Protein AF-A0A1F3JH59-F1 (afdb_monomer)

Foldseek 3Di:
DDDQQDLAAADADLDDADDPVNVVVCVVSNHHYLGQHDADVVGDDDPVSVVSNVVSCVVSVVVNVVVVPDDD

Solvent-accessible surface area (backbone atoms only — not comparable to full-atom values): 4438 Å² total; per-residue (Å²): 134,88,77,83,66,54,68,83,45,69,48,71,50,70,75,76,59,61,47,71,68,60,48,52,55,37,53,76,45,45,35,41,84,50,50,39,77,67,65,52,93,100,37,79,69,50,75,67,53,48,53,50,34,58,59,43,47,64,58,31,51,53,50,44,49,56,62,68,66,61,80,132

Sequence (72 aa):
MKVKANARIWVKAGKGYKSNENYNVISNFKLRNHIMLKALKNKSLTVRELKFNKLISKTRYIVERTFGSIRR

pLDDT: mean 85.18, std 10.89, range [42.88, 96.38]

Structure (mmCIF, N/CA/C/O backbone):
data_AF-A0A1F3JH59-F1
#
_entry.id   AF-A0A1F3JH59-F1
#
loop_
_atom_site.group_PDB
_atom_site.id
_atom_site.type_symbol
_atom_site.label_atom_id
_atom_site.label_alt_id
_atom_site.label_comp_id
_atom_site.label_asym_id
_atom_site.label_entity_id
_atom_site.label_seq_id
_atom_site.pdbx_PDB_ins_code
_atom_site.Cartn_x
_atom_site.Cartn_y
_atom_site.Cartn_z
_atom_site.occupancy
_atom_site.B_iso_or_equiv
_atom_site.auth_seq_id
_atom_site.auth_comp_id
_atom_site.auth_asym_id
_atom_site.auth_atom_id
_atom_site.pdbx_PDB_model_num
ATOM 1 N N . MET A 1 1 ? 13.017 19.205 -12.300 1.00 42.88 1 MET A N 1
ATOM 2 C CA . MET A 1 1 ? 12.112 18.689 -13.356 1.00 42.88 1 MET A CA 1
ATOM 3 C C . MET A 1 1 ? 10.663 18.907 -12.935 1.00 42.88 1 MET A C 1
ATOM 5 O O . MET A 1 1 ? 10.258 18.353 -11.923 1.00 42.88 1 MET A O 1
ATOM 9 N N . LYS A 1 2 ? 9.884 19.723 -13.660 1.00 47.34 2 LYS A N 1
ATOM 10 C CA . LYS A 1 2 ? 8.433 19.857 -13.431 1.00 47.34 2 LYS A CA 1
ATOM 11 C C . LYS A 1 2 ? 7.711 18.859 -14.337 1.00 47.34 2 LYS A C 1
ATOM 13 O O . LYS A 1 2 ? 7.513 19.124 -15.517 1.00 47.34 2 LYS A O 1
ATOM 18 N N . VAL A 1 3 ? 7.378 17.688 -13.802 1.00 60.81 3 VAL A N 1
ATOM 19 C CA . VAL A 1 3 ? 6.591 16.684 -14.531 1.00 60.81 3 VAL A CA 1
ATOM 20 C C . VAL A 1 3 ? 5.131 17.145 -14.531 1.00 60.81 3 VAL A C 1
ATOM 22 O O . VAL A 1 3 ? 4.533 17.284 -13.466 1.00 60.81 3 VAL A O 1
ATOM 25 N N . LYS A 1 4 ? 4.542 17.405 -15.706 1.00 59.34 4 LYS A N 1
ATOM 26 C CA . LYS A 1 4 ? 3.088 17.602 -15.827 1.00 59.34 4 LYS A CA 1
ATOM 27 C C . LYS A 1 4 ? 2.409 16.252 -15.585 1.00 59.34 4 LYS A C 1
ATOM 29 O O . LYS A 1 4 ? 2.480 15.359 -16.425 1.00 59.34 4 LYS A O 1
ATOM 34 N N . ALA A 1 5 ? 1.795 16.088 -14.418 1.00 58.72 5 ALA A N 1
ATOM 35 C CA . ALA A 1 5 ? 1.087 14.869 -14.057 1.00 58.72 5 ALA A CA 1
ATOM 36 C C . ALA A 1 5 ? -0.181 14.719 -14.912 1.00 58.72 5 ALA A C 1
ATOM 38 O O . ALA A 1 5 ? -1.079 15.557 -14.871 1.00 58.72 5 ALA A O 1
ATOM 39 N N . ASN A 1 6 ? -0.241 13.649 -15.704 1.00 63.41 6 ASN A N 1
ATOM 40 C CA . ASN A 1 6 ? -1.435 13.265 -16.446 1.00 63.41 6 ASN A CA 1
ATOM 41 C C . ASN A 1 6 ? -2.248 12.279 -15.587 1.00 63.41 6 ASN A C 1
ATOM 43 O O . ASN A 1 6 ? -1.673 11.364 -14.993 1.00 63.41 6 ASN A O 1
ATOM 47 N N . ALA A 1 7 ? -3.573 12.432 -15.518 1.00 61.44 7 ALA A N 1
ATOM 48 C CA . ALA A 1 7 ? -4.440 11.783 -14.515 1.00 61.44 7 ALA A CA 1
ATOM 49 C C . ALA A 1 7 ? -4.484 10.233 -14.562 1.00 61.44 7 ALA A C 1
ATOM 51 O O . ALA A 1 7 ? -5.126 9.586 -13.734 1.00 61.44 7 ALA A O 1
ATOM 52 N N . ARG A 1 8 ? -3.804 9.606 -15.531 1.00 69.75 8 ARG A N 1
ATOM 53 C CA . ARG A 1 8 ? -3.688 8.142 -15.664 1.00 69.75 8 ARG A CA 1
ATOM 54 C C . ARG A 1 8 ? -2.424 7.545 -15.048 1.00 69.75 8 ARG A C 1
ATOM 56 O O . ARG A 1 8 ? -2.284 6.325 -15.066 1.00 69.75 8 ARG A O 1
ATOM 63 N N . ILE A 1 9 ? -1.522 8.352 -14.498 1.00 79.75 9 ILE A N 1
ATOM 64 C CA . ILE A 1 9 ? -0.252 7.852 -13.964 1.00 79.75 9 ILE A CA 1
ATOM 65 C C . ILE A 1 9 ? -0.451 7.311 -12.539 1.00 79.75 9 ILE A C 1
ATOM 67 O O . ILE A 1 9 ? -1.130 7.912 -11.700 1.00 79.75 9 ILE A O 1
ATOM 71 N N . TRP A 1 10 ? 0.118 6.133 -12.273 1.00 82.62 10 TRP A N 1
ATOM 72 C CA . TRP A 1 10 ? 0.055 5.467 -10.971 1.00 82.62 10 TRP A CA 1
ATOM 73 C C . TRP A 1 10 ? 1.355 5.688 -10.213 1.00 82.62 10 TRP A C 1
ATOM 75 O O . TRP A 1 10 ? 2.434 5.392 -10.726 1.00 82.62 10 TRP A O 1
ATOM 85 N N . VAL A 1 11 ? 1.252 6.150 -8.969 1.00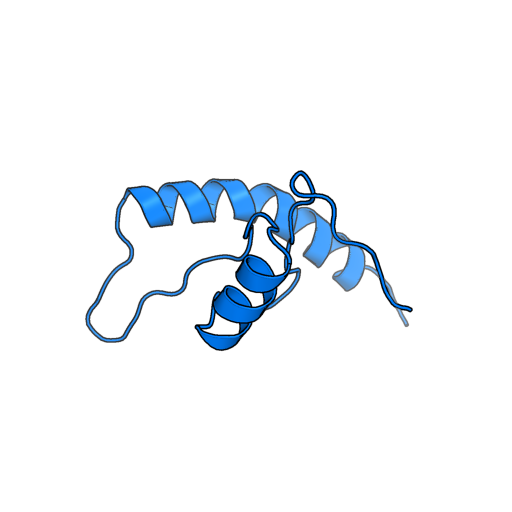 84.44 11 VAL A N 1
ATOM 86 C CA . VAL A 1 11 ? 2.414 6.319 -8.093 1.00 84.44 11 VAL A CA 1
ATOM 87 C C . VAL A 1 11 ? 2.603 5.045 -7.287 1.00 84.44 11 VAL A C 1
ATOM 89 O O . VAL A 1 11 ? 1.794 4.731 -6.412 1.00 84.44 11 VAL A O 1
ATOM 92 N N . LYS A 1 12 ? 3.676 4.312 -7.592 1.00 84.94 12 LYS A N 1
ATOM 93 C CA . LYS A 1 12 ? 4.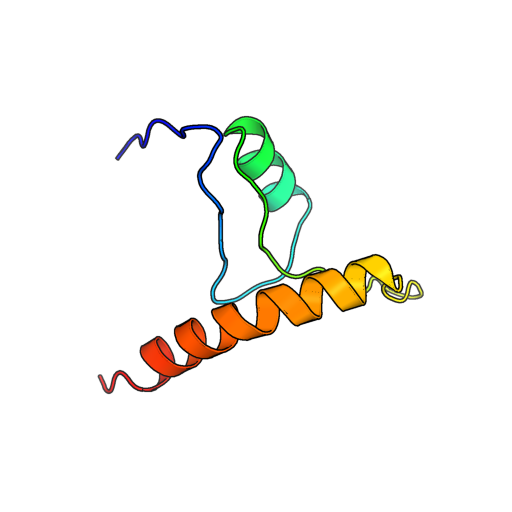103 3.116 -6.859 1.00 84.94 12 LYS A CA 1
ATOM 94 C C . LYS A 1 12 ? 5.288 3.483 -5.974 1.00 84.94 12 LYS A C 1
ATOM 96 O O . LYS A 1 12 ? 6.258 4.056 -6.459 1.00 84.94 12 LYS A O 1
ATOM 101 N N . ALA A 1 13 ? 5.217 3.134 -4.695 1.00 82.06 13 ALA A N 1
ATOM 102 C CA . ALA A 1 13 ? 6.341 3.290 -3.781 1.00 82.06 13 ALA A CA 1
ATOM 103 C C . ALA A 1 13 ? 7.086 1.961 -3.641 1.00 82.06 13 ALA A C 1
ATOM 105 O O . ALA A 1 13 ? 6.462 0.919 -3.433 1.00 82.06 13 ALA A O 1
ATOM 106 N N . GLY A 1 14 ? 8.417 2.010 -3.737 1.00 78.81 14 GLY A N 1
ATOM 107 C CA . GLY A 1 14 ? 9.269 0.863 -3.424 1.00 78.81 14 GLY A CA 1
ATOM 108 C C . GLY A 1 14 ? 9.286 0.585 -1.923 1.00 78.81 14 GLY A C 1
ATOM 109 O O . GLY A 1 14 ? 9.038 -0.536 -1.505 1.00 78.81 14 GLY A O 1
ATOM 110 N N . LYS A 1 15 ? 9.486 1.625 -1.105 1.00 73.50 15 LYS A N 1
ATOM 111 C CA . LYS A 1 15 ? 9.535 1.536 0.359 1.00 73.50 15 LYS A CA 1
ATOM 112 C C . LYS A 1 15 ? 8.613 2.583 0.981 1.00 73.50 15 LYS A C 1
ATOM 114 O O . LYS A 1 15 ? 8.510 3.695 0.472 1.00 73.50 15 LYS A O 1
ATOM 119 N N . GLY A 1 16 ? 7.964 2.228 2.087 1.00 80.69 16 GLY A N 1
ATOM 120 C CA . GLY A 1 16 ? 7.090 3.129 2.842 1.00 80.69 16 GLY A CA 1
ATOM 121 C C . GLY A 1 16 ? 5.602 2.799 2.733 1.00 80.69 16 GLY A C 1
ATOM 122 O O . GLY A 1 16 ? 5.163 2.029 1.877 1.00 80.69 16 GLY A O 1
ATOM 123 N N . TYR A 1 17 ? 4.838 3.369 3.660 1.00 86.19 17 TYR A N 1
ATOM 124 C CA . TYR A 1 17 ? 3.387 3.235 3.744 1.00 86.19 17 TYR A CA 1
ATOM 125 C C . TYR A 1 17 ? 2.710 4.569 3.430 1.00 86.19 17 TYR A C 1
ATOM 127 O O . TYR A 1 17 ? 3.343 5.627 3.454 1.00 86.19 17 TYR A O 1
ATOM 135 N N . LYS A 1 18 ? 1.408 4.525 3.150 1.00 86.62 18 LYS A N 1
ATOM 136 C CA . LYS A 1 18 ? 0.594 5.722 2.952 1.00 86.62 18 LYS A CA 1
ATOM 137 C C . LYS A 1 18 ? 0.608 6.579 4.225 1.00 86.62 18 LYS A C 1
ATOM 139 O O . LYS A 1 18 ? 0.165 6.121 5.275 1.00 86.62 18 LYS A O 1
ATOM 144 N N . SER A 1 19 ? 1.075 7.820 4.099 1.00 87.62 19 SER A N 1
ATOM 145 C CA . SER A 1 19 ? 0.866 8.894 5.075 1.00 87.62 19 SER A CA 1
ATOM 146 C C . SER A 1 19 ? -0.163 9.894 4.542 1.00 87.62 19 SER A C 1
ATOM 148 O O . SER A 1 19 ? -0.542 9.836 3.363 1.00 87.62 19 SER A O 1
ATOM 150 N N . ASN A 1 20 ? -0.628 10.798 5.402 1.00 87.25 20 ASN A N 1
ATOM 151 C CA . ASN A 1 20 ? -1.595 11.816 5.005 1.00 87.25 20 ASN A CA 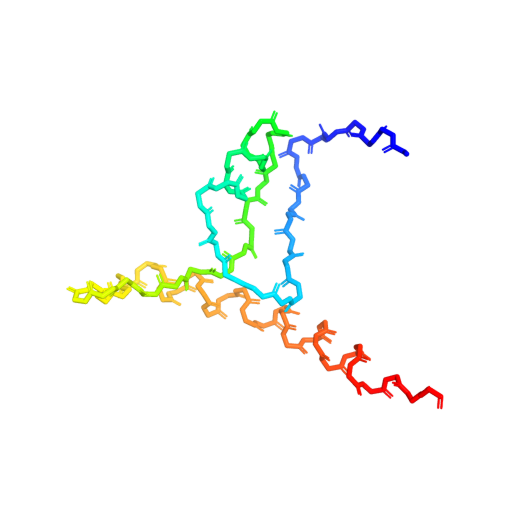1
ATOM 152 C C . ASN A 1 20 ? -0.959 12.846 4.058 1.00 87.25 20 ASN A C 1
ATOM 154 O O . ASN A 1 20 ? -1.548 13.210 3.045 1.00 87.25 20 ASN A O 1
ATOM 158 N N . GLU A 1 21 ? 0.291 13.227 4.322 1.00 86.38 21 GLU A N 1
ATOM 159 C CA . GLU A 1 21 ? 1.071 14.145 3.487 1.00 86.38 21 GLU A CA 1
ATOM 160 C C . GLU A 1 21 ? 1.265 13.562 2.085 1.00 86.38 21 GLU A C 1
ATOM 162 O O . GLU A 1 21 ? 0.979 14.220 1.085 1.00 86.38 21 GLU A O 1
ATOM 167 N N . ASN A 1 22 ? 1.657 12.286 2.002 1.00 84.62 22 ASN A N 1
ATOM 168 C CA . ASN A 1 22 ? 1.833 11.595 0.727 1.00 84.62 22 ASN A CA 1
ATOM 169 C C . ASN A 1 22 ? 0.523 11.523 -0.057 1.00 84.62 22 ASN A C 1
ATOM 171 O O . ASN A 1 22 ? 0.515 11.682 -1.277 1.00 84.62 22 ASN A O 1
ATOM 175 N N . TYR A 1 23 ? -0.593 11.279 0.631 1.00 86.50 23 TYR A N 1
ATOM 176 C CA . TYR A 1 23 ? -1.900 11.259 -0.010 1.00 86.50 23 TYR A CA 1
ATOM 177 C C . TYR A 1 23 ? -2.262 12.625 -0.597 1.00 86.50 23 TYR A C 1
ATOM 179 O O . TYR A 1 23 ? -2.638 12.672 -1.765 1.00 86.50 23 TYR A O 1
ATOM 187 N N . ASN A 1 24 ? -2.064 13.703 0.167 1.00 88.12 24 ASN A N 1
ATOM 188 C CA . ASN A 1 24 ? -2.359 15.072 -0.261 1.00 88.12 24 ASN A CA 1
ATOM 189 C C . ASN A 1 24 ? -1.528 15.485 -1.481 1.00 88.12 24 ASN A C 1
ATOM 191 O O . ASN A 1 24 ? -2.045 16.074 -2.427 1.00 88.12 24 ASN A O 1
ATOM 195 N N . VAL A 1 25 ? -0.240 15.134 -1.502 1.00 86.75 25 VAL A N 1
ATOM 196 C CA . VAL A 1 25 ? 0.624 15.398 -2.660 1.00 86.75 25 VAL A CA 1
ATOM 197 C C . VAL A 1 25 ? 0.097 14.663 -3.893 1.00 86.75 25 VAL A C 1
ATOM 199 O O . VAL A 1 25 ? -0.113 15.269 -4.941 1.00 86.75 25 VAL A O 1
ATOM 202 N N . ILE A 1 26 ? -0.174 13.362 -3.772 1.00 86.75 26 ILE A N 1
ATOM 203 C CA . ILE A 1 26 ? -0.642 12.534 -4.891 1.00 86.75 26 ILE A CA 1
ATOM 204 C C . ILE A 1 26 ? -2.004 13.022 -5.410 1.00 86.75 26 ILE A C 1
ATOM 206 O O . ILE A 1 26 ? -2.208 13.072 -6.626 1.00 86.75 26 ILE A O 1
ATOM 210 N N . SER A 1 27 ? -2.917 13.421 -4.517 1.00 85.44 27 SER A N 1
ATOM 211 C CA . SER A 1 27 ? -4.231 13.946 -4.898 1.00 85.44 27 SER A CA 1
ATOM 212 C C . SER A 1 27 ? -4.136 15.304 -5.590 1.00 85.44 27 SER A C 1
ATOM 214 O O . SER A 1 27 ? -4.816 15.502 -6.595 1.00 85.44 27 SER A O 1
ATOM 216 N N . ASN A 1 28 ? -3.251 16.199 -5.135 1.00 87.38 28 ASN A N 1
ATOM 217 C CA . ASN A 1 28 ? -3.007 17.493 -5.785 1.00 87.38 28 ASN A CA 1
ATOM 218 C C . ASN A 1 28 ? -2.532 17.327 -7.234 1.00 87.38 28 ASN A C 1
ATOM 220 O O . ASN A 1 28 ? -2.929 18.083 -8.118 1.00 87.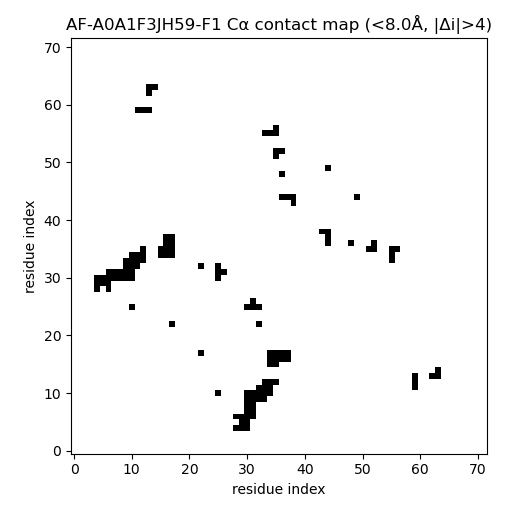38 28 ASN A O 1
ATOM 224 N N . PHE A 1 29 ? -1.741 16.287 -7.499 1.00 85.50 29 PHE A N 1
ATOM 225 C CA . PHE A 1 29 ? -1.295 15.943 -8.849 1.00 85.50 29 PHE A CA 1
ATOM 226 C C . PHE A 1 29 ? -2.304 15.099 -9.651 1.00 85.50 29 PHE A C 1
ATOM 228 O O . PHE A 1 29 ? -2.003 14.709 -10.778 1.00 85.50 29 PHE A O 1
ATOM 235 N N . LYS A 1 30 ? -3.501 14.816 -9.111 1.00 84.50 30 LYS A N 1
ATOM 236 C CA . LYS A 1 30 ? -4.536 13.954 -9.724 1.00 84.50 30 LYS A CA 1
ATOM 237 C C . LYS A 1 30 ? -4.010 12.565 -10.112 1.00 84.50 30 LYS A C 1
ATOM 239 O O . LYS A 1 30 ? -4.441 11.974 -11.101 1.00 84.50 30 LYS A O 1
ATOM 244 N N . LEU A 1 31 ? -3.064 12.045 -9.336 1.00 85.56 31 LEU A N 1
ATOM 245 C CA . LEU A 1 31 ? -2.427 10.755 -9.574 1.00 85.56 31 LEU A CA 1
ATOM 246 C C . LEU A 1 31 ? -3.150 9.642 -8.813 1.00 85.56 31 LEU A C 1
ATOM 248 O O . LEU A 1 31 ? -3.752 9.861 -7.761 1.00 85.56 31 LEU A O 1
ATOM 252 N N . ARG A 1 32 ? -3.063 8.407 -9.316 1.00 85.44 32 ARG A N 1
ATOM 253 C CA . ARG A 1 32 ? -3.600 7.248 -8.588 1.00 85.44 32 ARG A CA 1
ATOM 254 C C . ARG A 1 32 ? -2.593 6.761 -7.555 1.00 85.44 32 ARG A C 1
ATOM 256 O O . ARG A 1 32 ? -1.448 6.449 -7.887 1.00 85.44 32 ARG A O 1
ATOM 263 N N . ASN A 1 33 ? -3.042 6.659 -6.307 1.00 87.06 33 ASN A N 1
ATOM 264 C CA . ASN A 1 33 ? -2.218 6.201 -5.196 1.00 87.06 33 ASN A CA 1
ATOM 265 C C . ASN A 1 33 ? -2.148 4.666 -5.161 1.00 87.06 33 ASN A C 1
ATOM 267 O O . ASN A 1 33 ? -3.143 4.007 -4.871 1.00 87.06 33 ASN A O 1
ATOM 271 N N . HIS A 1 34 ? -0.976 4.107 -5.463 1.00 88.81 34 HIS A N 1
ATOM 272 C CA . HIS A 1 34 ? -0.676 2.674 -5.389 1.00 88.81 34 HIS A CA 1
ATOM 273 C C . HIS A 1 34 ? 0.360 2.390 -4.280 1.00 88.81 34 HIS A C 1
ATOM 275 O O . HIS A 1 34 ? 1.219 1.518 -4.418 1.00 88.81 34 HIS A O 1
ATOM 281 N N . ILE A 1 35 ? 0.303 3.146 -3.179 1.00 90.06 35 ILE A N 1
ATOM 282 C CA . ILE A 1 35 ? 1.126 2.952 -1.980 1.00 90.06 35 ILE A CA 1
ATOM 283 C C . ILE A 1 35 ? 0.357 2.090 -0.979 1.00 90.06 35 ILE A C 1
ATOM 285 O O . ILE A 1 35 ? -0.830 2.310 -0.746 1.00 90.06 35 ILE A O 1
ATOM 289 N N . MET A 1 36 ? 1.039 1.128 -0.355 1.00 91.88 36 MET A N 1
ATOM 290 C CA . MET A 1 36 ? 0.429 0.250 0.646 1.00 91.88 36 MET A CA 1
ATOM 291 C C . MET A 1 36 ? -0.090 1.005 1.868 1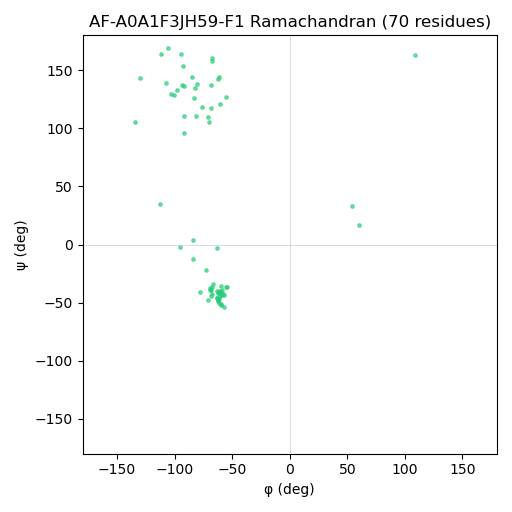.00 91.88 36 MET A C 1
ATOM 293 O O . MET A 1 36 ? 0.534 1.943 2.368 1.00 91.88 36 MET A O 1
ATOM 297 N N . LEU A 1 37 ? -1.207 0.521 2.393 1.00 92.31 37 LEU A N 1
ATOM 298 C CA . LEU A 1 37 ? -1.834 1.009 3.612 1.00 92.31 37 LEU A CA 1
ATOM 299 C C . LEU A 1 37 ? -1.213 0.338 4.836 1.00 92.31 37 LEU A C 1
ATOM 301 O O . LEU A 1 37 ? -0.873 -0.847 4.796 1.00 92.31 37 LEU A O 1
ATOM 305 N N . LYS A 1 38 ? -1.082 1.096 5.923 1.00 91.00 38 LYS A N 1
ATOM 306 C CA . LYS A 1 38 ? -0.615 0.603 7.221 1.00 91.00 38 LYS A CA 1
ATOM 307 C C . LYS A 1 38 ? -1.793 0.543 8.186 1.00 91.00 38 LYS A C 1
ATOM 309 O O . LYS A 1 38 ? -2.598 1.469 8.211 1.00 91.00 38 LYS A O 1
ATOM 314 N N . ALA A 1 39 ? -1.862 -0.515 8.989 1.00 91.62 39 ALA A N 1
ATOM 315 C CA . ALA A 1 39 ? -2.773 -0.556 10.127 1.00 91.62 39 ALA A CA 1
ATOM 316 C C . ALA A 1 39 ? -2.408 0.549 11.135 1.00 91.62 39 ALA A C 1
ATOM 318 O O . ALA A 1 39 ? -1.226 0.835 11.354 1.00 91.62 39 ALA A O 1
ATOM 319 N N . LEU A 1 40 ? -3.416 1.161 11.752 1.00 90.06 40 LEU A N 1
ATOM 320 C CA . LEU A 1 40 ? -3.214 2.130 12.830 1.00 90.06 40 LEU A CA 1
ATOM 321 C C . LEU A 1 40 ? -3.301 1.416 14.184 1.00 90.06 40 LEU A C 1
ATOM 323 O O . LEU A 1 40 ? -3.802 0.294 14.282 1.00 90.06 40 LEU A O 1
ATOM 327 N N . LYS A 1 41 ? -2.819 2.064 15.252 1.00 92.12 41 LYS A N 1
ATOM 328 C CA . LYS A 1 41 ? -2.955 1.525 16.612 1.00 92.12 41 LYS A CA 1
ATOM 329 C C . LYS A 1 41 ? -4.438 1.259 16.894 1.00 92.12 41 LYS A C 1
ATOM 331 O O . LYS A 1 41 ? -5.267 2.144 16.698 1.00 92.12 41 LYS A O 1
ATOM 336 N N . ASN A 1 42 ? -4.754 0.035 17.315 1.00 91.81 42 ASN A N 1
ATOM 337 C CA . ASN A 1 42 ? -6.115 -0.438 17.597 1.00 91.81 42 ASN A CA 1
ATOM 338 C C . ASN A 1 42 ? -7.088 -0.398 16.400 1.00 91.81 42 ASN A C 1
ATOM 340 O O . ASN A 1 42 ? -8.297 -0.484 16.596 1.00 91.81 42 ASN A O 1
ATOM 344 N N . LYS A 1 43 ? -6.593 -0.274 15.161 1.00 92.12 43 LYS A N 1
ATOM 345 C CA . LYS A 1 43 ? -7.415 -0.358 13.945 1.00 92.12 43 LYS A CA 1
ATOM 346 C C . LYS A 1 43 ? -6.734 -1.255 12.920 1.00 92.12 43 LYS A C 1
ATOM 348 O O . LYS A 1 43 ? -5.750 -0.868 12.285 1.00 92.12 43 LYS A O 1
ATOM 353 N N . SER A 1 44 ? -7.272 -2.461 12.774 1.00 93.62 44 SER A N 1
ATOM 354 C CA . SER A 1 44 ? -6.859 -3.403 11.739 1.00 93.62 44 SER A CA 1
ATOM 355 C C . SER A 1 44 ? -7.237 -2.890 10.348 1.00 93.62 44 SER A C 1
ATOM 357 O O . SER A 1 44 ? -8.124 -2.052 10.184 1.00 93.62 44 SER A O 1
ATOM 359 N N . LEU A 1 45 ? -6.536 -3.396 9.333 1.00 94.19 45 LEU A N 1
ATOM 360 C CA . LEU A 1 45 ? -6.900 -3.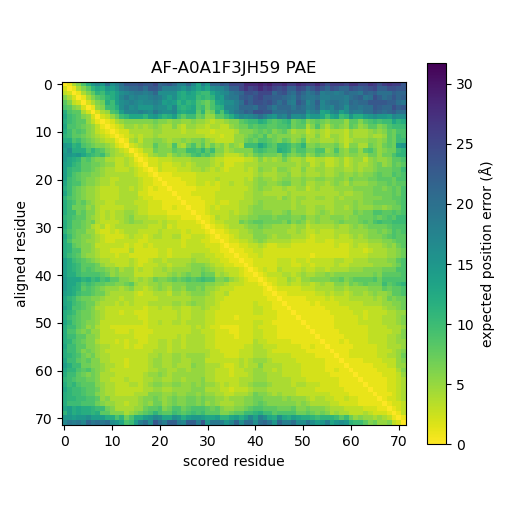137 7.945 1.00 94.19 45 LEU A CA 1
ATOM 361 C C . LEU A 1 45 ? -8.223 -3.832 7.627 1.00 94.19 45 LEU A C 1
ATOM 363 O O . LEU A 1 45 ? -8.424 -5.002 7.954 1.00 94.19 45 LEU A O 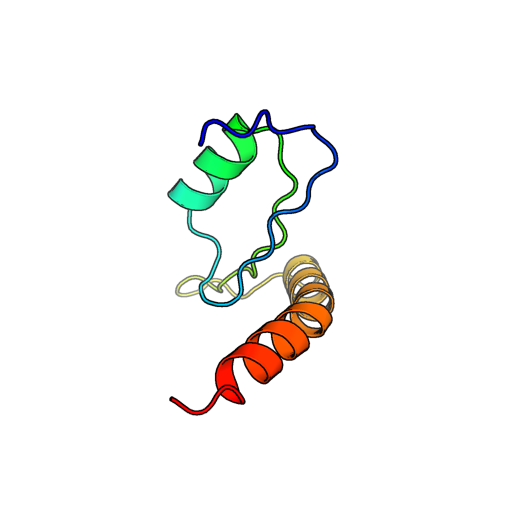1
ATOM 367 N N . THR A 1 46 ? -9.097 -3.128 6.922 1.00 95.25 46 THR A N 1
ATOM 368 C CA . THR A 1 46 ? -10.331 -3.706 6.393 1.00 95.25 46 THR A CA 1
ATOM 369 C C . THR A 1 46 ? -10.026 -4.733 5.297 1.00 95.25 46 THR A C 1
ATOM 371 O O . THR A 1 46 ? -8.975 -4.709 4.651 1.00 95.25 46 THR A O 1
ATOM 374 N N . VAL A 1 47 ? -10.981 -5.621 5.004 1.00 96.38 47 VAL A N 1
ATOM 375 C CA . VAL A 1 47 ? -10.842 -6.641 3.943 1.00 96.38 47 VAL A CA 1
ATOM 376 C C . VAL A 1 47 ? -10.496 -6.013 2.587 1.00 96.38 47 VAL A C 1
ATOM 378 O O . VAL A 1 47 ? -9.707 -6.566 1.817 1.00 96.38 47 VAL A O 1
ATOM 381 N N . ARG A 1 48 ? -11.055 -4.835 2.288 1.00 95.19 48 ARG A N 1
ATOM 382 C CA . ARG A 1 48 ? -10.774 -4.103 1.049 1.00 95.19 48 ARG A CA 1
ATOM 383 C C . ARG A 1 48 ? -9.334 -3.599 1.007 1.00 95.19 48 ARG A C 1
ATOM 385 O O . ARG A 1 48 ? -8.681 -3.719 -0.027 1.00 95.19 48 ARG A O 1
ATOM 392 N N . GLU A 1 49 ? -8.834 -3.074 2.118 1.00 93.88 49 GLU A N 1
ATOM 393 C CA . GLU A 1 49 ? -7.460 -2.580 2.234 1.00 93.88 49 GLU A CA 1
ATOM 394 C C . GLU A 1 49 ? -6.443 -3.720 2.181 1.00 93.88 49 GLU A C 1
ATOM 396 O O . GLU A 1 49 ? -5.410 -3.591 1.529 1.00 93.88 49 GLU A O 1
ATOM 401 N N . LEU A 1 50 ? -6.762 -4.874 2.773 1.00 95.12 50 LEU A N 1
ATOM 402 C CA . LEU A 1 50 ? -5.954 -6.088 2.652 1.00 95.12 50 LEU A CA 1
ATOM 403 C C . LEU A 1 50 ? -5.888 -6.583 1.203 1.00 95.12 50 LEU A C 1
ATOM 405 O O . LEU A 1 50 ? -4.801 -6.879 0.703 1.00 95.12 50 LEU A O 1
ATOM 409 N N . LYS A 1 51 ? -7.027 -6.630 0.497 1.00 95.75 51 LYS A N 1
ATOM 410 C CA . LYS A 1 51 ? -7.068 -6.975 -0.935 1.00 95.75 51 LYS A CA 1
ATOM 411 C C . LYS A 1 51 ? -6.249 -5.987 -1.768 1.00 95.75 51 LYS A C 1
ATOM 413 O O . LYS A 1 51 ? -5.470 -6.412 -2.618 1.00 95.75 51 LYS A O 1
ATOM 418 N N . PHE A 1 52 ? -6.379 -4.690 -1.496 1.00 93.56 52 PHE A N 1
ATOM 419 C CA . PHE A 1 52 ? -5.588 -3.650 -2.148 1.00 93.56 52 PHE A CA 1
ATOM 420 C C . PHE A 1 52 ? -4.084 -3.846 -1.908 1.00 93.56 52 PHE A C 1
ATOM 422 O O . PHE A 1 52 ? -3.320 -3.940 -2.869 1.00 93.56 52 PHE A O 1
ATOM 429 N N . ASN A 1 53 ? -3.662 -4.013 -0.652 1.00 93.50 53 ASN A N 1
ATOM 430 C CA . ASN A 1 53 ? -2.267 -4.275 -0.304 1.00 93.50 53 ASN A CA 1
ATOM 431 C C . ASN A 1 53 ? -1.741 -5.531 -1.009 1.00 93.50 53 ASN A C 1
ATOM 433 O O . ASN A 1 53 ? -0.665 -5.478 -1.597 1.00 93.50 53 ASN A O 1
ATOM 437 N N . LYS A 1 54 ? -2.517 -6.624 -1.048 1.00 94.06 54 LYS A N 1
ATOM 438 C CA . LYS A 1 54 ? -2.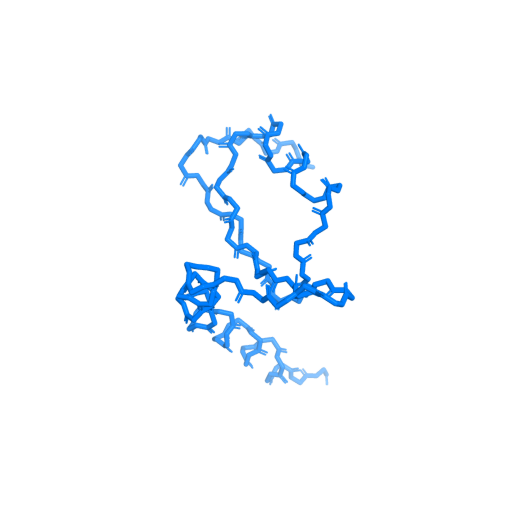143 -7.868 -1.742 1.00 94.06 54 LYS A CA 1
ATOM 439 C C . LYS A 1 54 ? -1.874 -7.656 -3.236 1.00 94.06 54 LYS A C 1
ATOM 441 O O . LYS A 1 54 ? -0.940 -8.250 -3.773 1.00 94.06 54 LYS A O 1
ATOM 446 N N . LEU A 1 55 ? -2.661 -6.815 -3.911 1.00 92.94 55 LEU A N 1
ATOM 447 C CA . LEU A 1 55 ? -2.444 -6.480 -5.324 1.00 92.94 55 LEU A CA 1
ATOM 448 C C . LEU A 1 55 ? -1.162 -5.660 -5.519 1.00 92.94 55 LEU A C 1
ATOM 450 O O . LEU A 1 55 ? -0.363 -5.969 -6.404 1.00 92.94 55 LEU A O 1
ATOM 454 N N . ILE A 1 56 ? -0.934 -4.657 -4.667 1.00 91.62 56 ILE A N 1
ATOM 455 C CA . ILE A 1 56 ? 0.259 -3.803 -4.735 1.00 91.62 56 ILE A CA 1
ATOM 456 C C . ILE A 1 56 ? 1.539 -4.585 -4.396 1.00 91.62 56 ILE A C 1
ATOM 458 O O . ILE A 1 56 ? 2.562 -4.380 -5.056 1.00 91.62 56 ILE A O 1
ATOM 462 N N . SER A 1 57 ? 1.486 -5.536 -3.452 1.00 91.00 57 SER A N 1
ATOM 463 C CA . SER A 1 57 ? 2.631 -6.371 -3.050 1.00 91.00 57 SER A CA 1
ATOM 464 C C . SER A 1 57 ? 3.286 -7.094 -4.214 1.00 91.00 57 SER A C 1
ATOM 466 O O . SER A 1 57 ? 4.510 -7.172 -4.259 1.00 91.00 57 SER A O 1
ATOM 468 N N . LYS A 1 58 ? 2.498 -7.557 -5.192 1.00 90.75 58 LYS A N 1
ATOM 469 C CA . LYS A 1 58 ? 3.028 -8.258 -6.370 1.00 90.75 58 LYS A CA 1
ATOM 470 C C . LYS A 1 58 ? 3.998 -7.390 -7.166 1.00 90.75 58 LYS A C 1
ATOM 472 O O . LYS A 1 58 ? 5.046 -7.865 -7.582 1.00 90.75 58 LYS A O 1
ATOM 477 N N . THR A 1 59 ? 3.660 -6.113 -7.365 1.00 89.56 59 THR A N 1
ATOM 478 C CA . THR A 1 59 ? 4.557 -5.198 -8.082 1.00 89.56 59 THR A CA 1
ATOM 479 C C . THR A 1 59 ? 5.696 -4.718 -7.188 1.00 89.56 59 THR A C 1
ATOM 481 O O . THR A 1 59 ? 6.833 -4.631 -7.642 1.00 89.56 59 THR A O 1
ATOM 484 N N . ARG A 1 60 ? 5.407 -4.415 -5.917 1.00 90.12 60 ARG A N 1
ATOM 485 C CA . ARG A 1 60 ? 6.405 -3.907 -4.968 1.00 90.12 60 ARG A CA 1
ATOM 486 C C . ARG A 1 60 ? 7.560 -4.889 -4.767 1.00 90.12 60 ARG A C 1
ATOM 488 O O . ARG A 1 60 ? 8.707 -4.462 -4.773 1.00 90.12 60 ARG A O 1
ATOM 495 N N . TYR A 1 61 ? 7.264 -6.186 -4.679 1.00 89.81 61 TYR A N 1
ATOM 496 C CA . TYR A 1 61 ? 8.275 -7.235 -4.543 1.00 89.81 61 TYR A CA 1
ATOM 497 C C . TYR A 1 61 ? 9.289 -7.237 -5.696 1.00 89.81 61 TYR A C 1
ATOM 499 O O . TYR A 1 61 ? 10.485 -7.359 -5.454 1.00 89.81 61 TYR A O 1
ATOM 507 N N . ILE A 1 62 ? 8.831 -7.062 -6.940 1.00 88.94 62 ILE A N 1
ATOM 508 C CA . ILE A 1 62 ? 9.722 -7.007 -8.110 1.00 88.94 62 ILE A CA 1
ATOM 509 C C . ILE A 1 62 ? 10.667 -5.812 -7.979 1.00 88.94 62 ILE A C 1
ATOM 511 O O . ILE A 1 62 ? 11.874 -5.968 -8.117 1.00 88.94 62 ILE A O 1
ATOM 515 N N . VAL A 1 63 ? 10.120 -4.641 -7.642 1.00 86.94 63 VAL A N 1
ATOM 516 C CA . VAL A 1 63 ? 10.888 -3.404 -7.454 1.00 86.94 63 VAL A CA 1
ATOM 517 C C . VAL A 1 63 ? 11.936 -3.567 -6.348 1.00 86.94 63 VAL A C 1
ATOM 519 O O . VAL A 1 63 ? 13.113 -3.304 -6.579 1.00 86.94 63 VAL A O 1
ATOM 522 N N . GLU A 1 64 ? 11.531 -4.032 -5.163 1.00 88.88 64 GLU A N 1
ATOM 523 C CA . GLU A 1 64 ? 12.436 -4.237 -4.025 1.00 88.88 64 GLU A CA 1
ATOM 524 C C . GLU A 1 64 ? 13.523 -5.275 -4.339 1.00 88.88 64 GLU A C 1
ATOM 526 O O . GLU A 1 64 ? 14.689 -5.036 -4.030 1.00 88.88 64 GLU A O 1
ATOM 531 N N . ARG A 1 65 ? 13.177 -6.387 -5.006 1.00 90.69 65 ARG A N 1
ATOM 532 C CA . ARG A 1 65 ? 14.146 -7.410 -5.425 1.00 90.69 65 ARG A CA 1
ATOM 533 C C . ARG A 1 65 ? 15.165 -6.840 -6.410 1.00 90.69 65 ARG A C 1
ATOM 535 O O . ARG A 1 65 ? 16.359 -7.045 -6.216 1.00 90.69 65 ARG A O 1
ATOM 542 N N . THR A 1 66 ? 14.711 -6.130 -7.446 1.00 89.12 66 THR A N 1
ATOM 543 C CA . THR A 1 66 ? 15.601 -5.532 -8.449 1.00 89.12 66 THR A CA 1
ATOM 544 C C . THR A 1 66 ? 16.598 -4.598 -7.778 1.00 89.12 66 THR A C 1
ATOM 546 O O . THR A 1 66 ? 17.798 -4.810 -7.913 1.00 89.12 66 THR A O 1
ATOM 549 N N . PHE A 1 67 ? 16.125 -3.636 -6.981 1.00 86.75 67 PHE A N 1
ATOM 550 C CA . PHE A 1 67 ? 17.014 -2.694 -6.299 1.00 86.75 67 PHE A CA 1
ATOM 551 C C . PHE A 1 67 ? 17.899 -3.350 -5.230 1.00 86.75 67 PHE A C 1
ATOM 553 O O . PHE A 1 67 ? 19.043 -2.941 -5.072 1.00 86.75 67 PHE A O 1
ATOM 560 N N . GLY A 1 68 ? 17.416 -4.376 -4.523 1.00 88.44 68 GLY A N 1
ATOM 561 C CA . GLY A 1 68 ? 18.201 -5.100 -3.516 1.00 88.44 68 GLY A CA 1
ATOM 562 C C . GLY A 1 68 ? 19.290 -6.006 -4.098 1.00 88.44 68 GLY A C 1
ATOM 563 O O . GLY A 1 68 ? 20.249 -6.324 -3.405 1.00 88.44 68 GLY A O 1
ATOM 564 N N . SER A 1 69 ? 19.156 -6.417 -5.362 1.00 90.00 69 SER A N 1
ATOM 565 C CA . SER A 1 69 ? 20.148 -7.247 -6.060 1.00 90.00 69 SER A CA 1
ATOM 566 C C . SER A 1 69 ? 21.306 -6.453 -6.674 1.00 90.00 69 SER A C 1
ATOM 568 O O . SER A 1 69 ? 22.311 -7.043 -7.071 1.00 90.00 69 SER A O 1
ATOM 570 N N . ILE A 1 70 ? 21.184 -5.123 -6.741 1.00 92.62 70 ILE A N 1
ATOM 571 C CA . ILE A 1 70 ? 22.242 -4.242 -7.238 1.00 92.62 70 ILE A CA 1
ATOM 572 C C . ILE A 1 70 ? 23.371 -4.230 -6.201 1.00 92.62 70 ILE A C 1
ATOM 574 O O . ILE A 1 70 ? 23.216 -3.690 -5.105 1.00 92.62 70 ILE A O 1
ATOM 578 N N . ARG A 1 71 ? 24.505 -4.850 -6.541 1.00 85.19 71 ARG A N 1
ATOM 579 C CA . ARG A 1 71 ? 25.733 -4.788 -5.736 1.00 85.19 71 ARG A CA 1
ATOM 580 C C . ARG A 1 71 ? 26.451 -3.472 -6.040 1.00 85.19 71 ARG A C 1
ATOM 582 O O . ARG A 1 71 ? 26.463 -3.036 -7.189 1.00 85.19 71 ARG A O 1
ATOM 589 N N . ARG A 1 72 ? 26.964 -2.836 -4.989 1.00 79.00 72 ARG A N 1
ATOM 590 C CA . ARG A 1 72 ? 27.67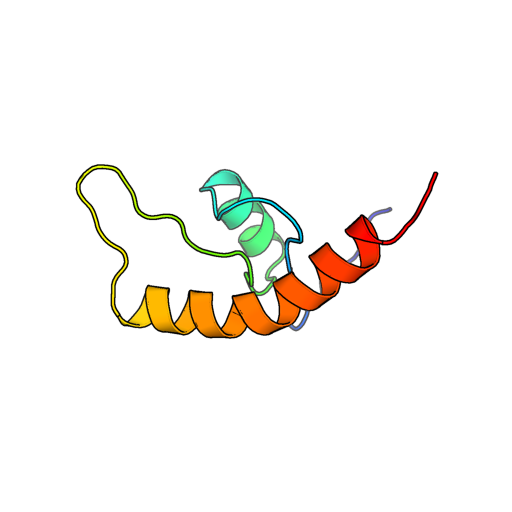8 -1.559 -5.049 1.00 79.00 72 ARG A CA 1
ATOM 591 C C . ARG A 1 72 ? 29.152 -1.771 -5.352 1.00 79.00 72 ARG A C 1
ATOM 593 O O . ARG A 1 72 ? 29.678 -2.800 -4.874 1.00 79.00 72 ARG A O 1
#

Secondary structure (DSSP, 8-state):
------TT-EEE-SS----HHHHHHHHHTT-EEEPPP-PBTTBPPPHHHHHHHHHHHHHHHHHHHHHHH---

Nearest PDB structures (foldseek):
  5ejk-assembly1_H  TM=4.848E-01  e=7.624E+00  Rous sarcoma virus - Prague C

Radius of gyration: 14.01 Å; Cα contacts (8 Å, |Δi|>4): 64; chains: 1; bounding box: 38×28×34 Å

Mean predicted aligned error: 6.13 Å